Protein AF-A0A5B6U729-F1 (afdb_monomer)

Mean predicted aligned error: 9.58 Å

pLDDT: mean 84.15, std 17.06, range [43.19, 98.56]

Secondary structure (DSSP, 8-state):
--HHHHHHHHHTTS--SS-HHHHHHHHHHTT-SSHHHHHHHHHHHHHHHHHHHHH-TTHHHHHHHHHHHHHHHHHHHHSHHHHTT-HHHHHHHHHHHHHHHHHHHHHHH-STTTS------S---

Solvent-accessible surface area (backbone atoms only — not comparable to full-atom values): 6919 Å² to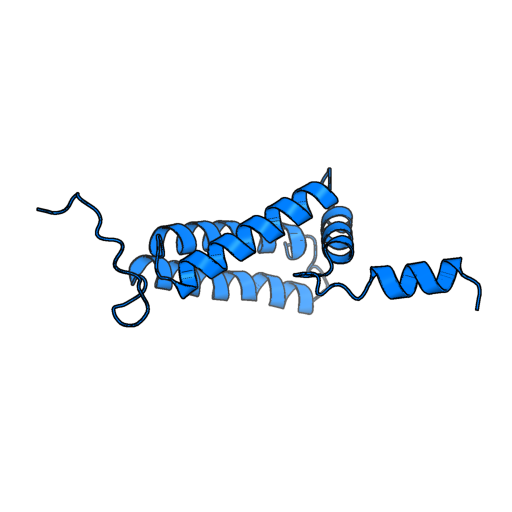tal; per-residue (Å²): 136,58,72,71,60,52,52,59,55,61,69,67,69,60,92,55,90,60,62,51,68,60,48,13,49,54,38,41,73,61,68,47,81,65,23,60,60,52,33,50,51,49,52,52,49,53,52,52,43,50,52,20,62,65,33,24,46,62,24,35,61,43,24,51,53,50,28,54,51,42,55,50,46,24,53,62,73,23,22,80,91,56,24,74,95,29,71,66,34,43,49,53,27,51,48,34,52,57,50,32,51,51,25,53,51,43,29,78,66,45,55,64,83,89,54,32,59,81,73,79,70,98,79,76,134

Radius of gyration: 18.88 Å; Cα contacts (8 Å, |Δi|>4): 101; chains: 1; bounding box: 48×44×52 Å

Foldseek 3Di:
DDVVVVVVVVVPPPPDPPPLVVQLVLCVVLPDPPSSVVSVVVSVLVVVLVVCQQQLPCLLVSLVVVLVVLLVCLCSRLNPVNCPVPVVSVVSSVVSVVVSVVSNVCSVVGNDDPRHDCPPDPDDD

Sequence (125 aa):
MKLEEYNHVVANHTIAVADR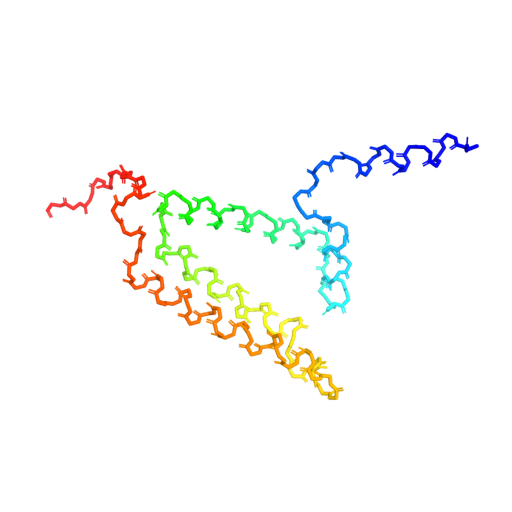EATAGYIAAAGFPFPLVLAWCAAILEVALVLCFLSGAFFSQAALVAAAYVLFLAFAFHGPSHWAGNQAEFGFFVDHFSFLAGLLFAAVHGPGRILALNLGWPGRA

Structure (mmCIF, N/CA/C/O backbone):
data_AF-A0A5B6U729-F1
#
_entry.id   AF-A0A5B6U729-F1
#
loop_
_atom_site.group_PDB
_atom_site.id
_atom_site.type_symbol
_atom_site.label_atom_id
_atom_site.label_alt_id
_atom_site.label_comp_id
_atom_site.label_asym_id
_atom_site.label_entity_id
_atom_site.label_seq_id
_atom_site.pdbx_PDB_ins_code
_atom_site.Cartn_x
_atom_site.Cartn_y
_atom_site.Cartn_z
_atom_site.occupancy
_atom_site.B_iso_or_equiv
_atom_site.auth_seq_id
_atom_site.auth_comp_id
_atom_site.auth_asym_id
_atom_site.auth_atom_id
_atom_site.pdbx_PDB_model_num
ATOM 1 N N . MET A 1 1 ? -0.677 33.283 -25.838 1.00 55.56 1 MET A N 1
ATOM 2 C CA . MET A 1 1 ? -1.057 32.026 -25.166 1.00 55.56 1 MET A CA 1
ATOM 3 C C . MET A 1 1 ? -2.327 31.532 -25.840 1.00 55.56 1 MET A C 1
ATOM 5 O O . MET A 1 1 ? -3.286 32.297 -25.890 1.00 55.56 1 MET A O 1
ATOM 9 N N . LYS A 1 2 ? -2.290 30.373 -26.510 1.00 64.06 2 LYS A N 1
ATOM 10 C CA . LYS A 1 2 ? -3.449 29.866 -27.271 1.00 64.06 2 LYS A CA 1
ATOM 11 C C . LYS A 1 2 ? -4.482 29.294 -26.290 1.00 64.06 2 LYS A C 1
ATOM 13 O O . LYS A 1 2 ? -4.100 28.736 -25.270 1.00 64.06 2 LYS A O 1
ATOM 18 N N . LEU A 1 3 ? -5.774 29.427 -26.594 1.00 55.41 3 LEU A N 1
ATOM 19 C CA . LEU A 1 3 ? -6.876 28.967 -25.728 1.00 55.41 3 LEU A CA 1
ATOM 20 C C . LEU A 1 3 ? -6.798 27.463 -25.390 1.00 55.41 3 LEU A C 1
ATOM 22 O O . LEU A 1 3 ? -7.237 27.048 -24.324 1.00 55.41 3 LEU A O 1
ATOM 26 N N . GLU A 1 4 ? -6.172 26.663 -26.253 1.00 58.16 4 GLU A N 1
ATOM 27 C CA . GLU A 1 4 ? -5.907 25.233 -26.028 1.00 58.16 4 GLU A CA 1
ATOM 28 C C . GLU A 1 4 ? -4.926 24.984 -24.870 1.00 58.16 4 GLU A C 1
ATOM 30 O O . GLU A 1 4 ? -5.108 24.062 -24.081 1.00 58.16 4 GLU A O 1
ATOM 35 N N . GLU A 1 5 ? -3.925 25.850 -24.718 1.00 57.94 5 GLU A N 1
ATOM 36 C CA . GLU A 1 5 ? -2.903 25.767 -23.670 1.00 57.94 5 GLU A CA 1
ATOM 37 C C . GLU A 1 5 ? -3.481 26.193 -22.310 1.00 57.94 5 GLU A C 1
ATOM 39 O O . GLU A 1 5 ? -3.195 25.588 -21.281 1.00 57.94 5 GLU A O 1
ATOM 44 N N . TYR A 1 6 ? -4.387 27.178 -22.313 1.00 53.72 6 TYR A N 1
ATOM 45 C CA . TYR A 1 6 ? -5.111 27.627 -21.121 1.00 53.72 6 TYR A CA 1
ATOM 46 C C . TYR A 1 6 ? -6.081 26.559 -20.590 1.00 53.72 6 TYR A C 1
ATOM 48 O O . TYR A 1 6 ? -6.137 26.322 -19.384 1.00 53.72 6 TYR A O 1
ATOM 56 N N . ASN A 1 7 ? -6.789 25.852 -21.475 1.00 55.28 7 ASN A N 1
ATOM 57 C CA . ASN A 1 7 ? -7.690 24.766 -21.075 1.00 55.28 7 ASN A CA 1
ATOM 58 C C . ASN A 1 7 ? -6.939 23.568 -20.471 1.00 55.28 7 ASN A C 1
ATOM 60 O O . ASN A 1 7 ? -7.460 22.923 -19.563 1.00 55.28 7 ASN A O 1
ATOM 64 N N . HIS A 1 8 ? -5.705 23.310 -20.915 1.00 56.06 8 HIS A N 1
ATOM 65 C CA . HIS A 1 8 ? -4.840 22.280 -20.333 1.00 56.06 8 HIS A CA 1
ATOM 66 C C . HIS A 1 8 ? -4.357 22.640 -18.919 1.00 56.06 8 HIS A C 1
ATOM 68 O O . HIS A 1 8 ? -4.210 21.765 -18.070 1.00 56.06 8 HIS A O 1
ATOM 74 N N . VAL A 1 9 ? -4.140 23.931 -18.654 1.00 53.53 9 VAL A N 1
ATOM 75 C CA . VAL A 1 9 ? -3.727 24.431 -17.335 1.00 53.53 9 VAL A CA 1
ATOM 76 C C . VAL A 1 9 ? -4.908 24.432 -16.359 1.00 53.53 9 VAL A C 1
ATOM 78 O O . VAL A 1 9 ? -4.770 23.960 -15.236 1.00 53.53 9 VAL A O 1
ATOM 81 N N . VAL A 1 10 ? -6.097 24.877 -16.782 1.00 55.34 10 VAL A N 1
ATOM 82 C CA . VAL A 1 10 ? -7.285 24.953 -15.906 1.00 55.34 10 VAL A CA 1
ATOM 83 C C . VAL A 1 10 ? -7.869 23.569 -15.575 1.00 55.34 10 VAL A C 1
ATOM 85 O O . VAL A 1 10 ? -8.356 23.376 -14.461 1.00 55.34 10 VAL A O 1
ATOM 88 N N . ALA A 1 11 ? -7.757 22.580 -16.470 1.00 54.75 11 ALA A N 1
ATOM 89 C CA . ALA A 1 11 ? -8.183 21.202 -16.194 1.00 54.75 11 ALA A CA 1
ATOM 90 C C . ALA A 1 11 ? -7.350 20.502 -15.097 1.00 54.75 11 ALA A C 1
ATOM 92 O O . ALA A 1 11 ? -7.850 19.589 -14.445 1.00 54.75 11 ALA A O 1
ATOM 93 N N . ASN A 1 12 ? -6.119 20.960 -14.843 1.00 54.03 12 ASN A N 1
ATOM 94 C CA . ASN A 1 12 ? -5.190 20.347 -13.887 1.00 54.03 12 ASN A CA 1
ATOM 95 C C . ASN A 1 12 ? -5.235 20.966 -12.474 1.00 54.03 12 ASN A C 1
ATOM 97 O O . ASN A 1 12 ? -4.460 20.569 -11.606 1.00 54.03 12 ASN A O 1
ATOM 101 N N . HIS A 1 13 ? -6.133 21.926 -12.214 1.00 48.09 13 HIS A N 1
ATOM 102 C CA . HIS A 1 13 ? -6.266 22.594 -10.907 1.00 48.09 13 HIS A CA 1
ATOM 103 C C . HIS A 1 13 ? -7.402 22.054 -10.023 1.00 48.09 13 HIS A C 1
ATOM 105 O O . HIS A 1 13 ? -7.665 22.597 -8.948 1.00 48.09 13 HIS A O 1
ATOM 111 N N . THR A 1 14 ? -8.065 20.965 -10.413 1.00 47.34 14 THR A N 1
ATOM 112 C CA . THR A 1 14 ? -8.851 20.178 -9.457 1.00 47.34 14 THR A CA 1
ATOM 113 C C . THR A 1 14 ? -7.897 19.481 -8.499 1.00 47.34 14 THR A C 1
ATOM 115 O O . THR A 1 14 ? -6.976 18.807 -8.949 1.00 47.34 14 THR A O 1
ATOM 118 N N . ILE A 1 15 ? -8.116 19.618 -7.189 1.00 51.44 15 ILE A N 1
ATOM 119 C CA . ILE A 1 15 ? -7.419 18.840 -6.157 1.00 51.44 15 ILE A CA 1
ATOM 120 C C . ILE A 1 15 ? -7.696 17.356 -6.439 1.00 51.44 15 ILE A C 1
ATOM 122 O O . ILE A 1 15 ? -8.730 16.812 -6.053 1.00 51.44 15 ILE A O 1
ATOM 126 N N . ALA A 1 16 ? -6.811 16.721 -7.202 1.00 47.59 16 ALA A N 1
ATOM 127 C CA . ALA A 1 16 ? -6.896 15.317 -7.543 1.00 47.59 16 ALA A CA 1
ATOM 128 C C . ALA A 1 16 ? -6.231 14.540 -6.409 1.00 47.59 16 ALA A C 1
ATOM 130 O O . ALA A 1 16 ? -5.057 14.743 -6.106 1.00 47.59 16 ALA A O 1
ATOM 131 N N . VAL A 1 17 ? -7.003 13.690 -5.735 1.00 52.00 17 VAL A N 1
ATOM 132 C CA . VAL A 1 17 ? -6.489 12.698 -4.785 1.00 52.00 17 VAL A CA 1
ATOM 133 C C . VAL A 1 17 ? -5.528 11.794 -5.565 1.00 52.00 17 VAL A C 1
ATOM 135 O O . VAL A 1 17 ? -5.991 10.901 -6.269 1.00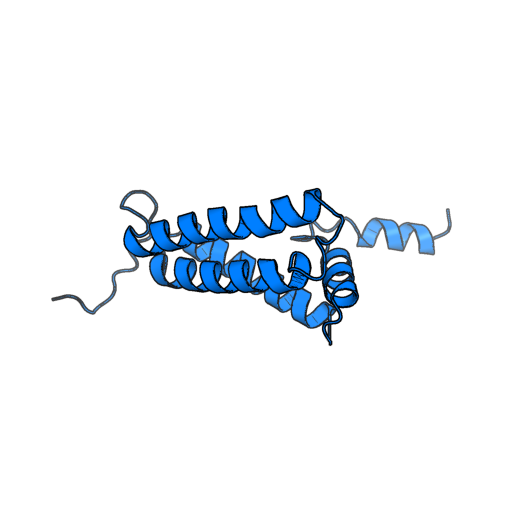 52.00 17 VAL A O 1
ATOM 138 N N . ALA A 1 18 ? -4.230 12.119 -5.499 1.00 55.47 18 ALA A N 1
ATOM 139 C CA . ALA A 1 18 ? -3.164 11.709 -6.419 1.00 55.47 18 ALA A CA 1
ATOM 140 C C . ALA A 1 18 ? -3.446 12.067 -7.895 1.00 55.47 18 ALA A C 1
ATOM 142 O O . ALA A 1 18 ? -4.565 11.954 -8.395 1.00 55.47 18 ALA A O 1
ATOM 143 N N . ASP A 1 19 ? -2.427 12.508 -8.629 1.00 72.38 19 ASP A N 1
ATOM 144 C CA . ASP A 1 19 ? -2.534 12.611 -10.083 1.00 72.38 19 ASP A CA 1
ATOM 145 C C . ASP A 1 19 ? -2.725 11.194 -10.656 1.00 72.38 19 ASP A C 1
ATOM 147 O O . ASP A 1 19 ? -1.777 10.423 -10.791 1.00 72.38 19 ASP A O 1
ATOM 151 N N . ARG A 1 20 ? -3.980 10.808 -10.918 1.00 77.19 20 ARG A N 1
ATOM 152 C CA . ARG A 1 20 ? -4.326 9.449 -11.364 1.00 77.19 20 ARG A CA 1
ATOM 153 C C . ARG A 1 20 ? -3.725 9.128 -12.724 1.00 77.19 20 ARG A C 1
ATOM 155 O O . ARG A 1 20 ? -3.503 7.953 -13.000 1.00 77.19 20 ARG A O 1
ATOM 162 N N . GLU A 1 21 ? -3.450 10.142 -13.542 1.00 81.25 21 GLU A N 1
ATOM 163 C CA . GLU A 1 21 ? -2.763 9.962 -14.819 1.00 81.25 21 GLU A CA 1
ATOM 164 C C . GLU A 1 21 ? -1.290 9.614 -14.588 1.00 81.25 21 GLU A C 1
ATOM 166 O O . GLU A 1 21 ? -0.770 8.691 -15.216 1.00 81.25 21 GLU A O 1
ATOM 171 N N . ALA A 1 22 ? -0.640 10.250 -13.607 1.00 84.75 22 ALA A N 1
ATOM 172 C CA . ALA A 1 22 ? 0.695 9.843 -13.175 1.00 84.75 22 ALA A CA 1
ATOM 173 C C . ALA A 1 22 ? 0.694 8.407 -12.622 1.00 84.75 22 ALA A C 1
ATOM 175 O O . ALA A 1 22 ? 1.512 7.587 -13.043 1.00 84.75 22 ALA A O 1
ATOM 176 N N . THR A 1 23 ? -0.258 8.058 -11.748 1.00 88.12 23 THR A N 1
ATOM 177 C CA . THR A 1 23 ? -0.396 6.689 -11.217 1.00 88.12 23 THR A CA 1
ATOM 178 C C . THR A 1 23 ? -0.647 5.666 -12.329 1.00 88.12 23 THR A C 1
ATOM 180 O O . THR A 1 23 ? -0.013 4.611 -12.350 1.00 88.12 23 THR A O 1
ATOM 183 N N . ALA A 1 24 ? -1.518 5.974 -13.293 1.00 92.38 24 ALA A N 1
ATOM 184 C CA . ALA A 1 24 ? -1.748 5.128 -14.461 1.00 92.38 24 ALA A CA 1
ATOM 185 C C . ALA A 1 24 ? -0.464 4.960 -15.292 1.00 92.38 24 ALA A C 1
ATOM 187 O O . ALA A 1 24 ? -0.177 3.854 -15.750 1.00 92.38 24 ALA A O 1
ATOM 188 N N . GLY A 1 25 ? 0.344 6.015 -15.426 1.00 92.38 25 GLY A N 1
ATOM 189 C CA . GLY A 1 25 ? 1.668 5.955 -16.045 1.00 92.38 25 GLY A CA 1
ATOM 190 C C . GLY A 1 25 ? 2.605 4.957 -15.357 1.00 92.38 25 GLY A C 1
ATOM 191 O O . GLY A 1 25 ? 3.198 4.115 -16.032 1.00 92.38 25 GLY A O 1
ATOM 192 N N . TYR A 1 26 ? 2.685 4.981 -14.022 1.00 91.12 26 TYR A N 1
ATOM 193 C CA . TYR A 1 26 ? 3.476 4.007 -13.253 1.00 91.12 26 TYR A CA 1
ATOM 194 C C . TYR A 1 26 ? 2.960 2.572 -13.417 1.00 91.12 26 TYR A C 1
ATOM 196 O O . TYR A 1 26 ? 3.749 1.651 -13.632 1.00 91.12 26 TYR A O 1
ATOM 204 N N . ILE A 1 27 ? 1.640 2.371 -13.375 1.00 94.44 27 ILE A N 1
ATOM 205 C CA . ILE A 1 27 ? 1.015 1.052 -13.566 1.00 94.44 27 ILE A CA 1
ATOM 206 C C . ILE A 1 27 ? 1.294 0.510 -14.976 1.00 94.44 27 ILE A C 1
ATOM 208 O O . ILE A 1 27 ? 1.615 -0.670 -15.135 1.00 94.44 27 ILE A O 1
ATOM 212 N N . ALA A 1 28 ? 1.213 1.367 -15.997 1.00 94.69 28 ALA A N 1
ATOM 213 C CA . ALA A 1 28 ? 1.536 1.005 -17.373 1.00 94.69 28 ALA A CA 1
ATOM 214 C C . ALA A 1 28 ? 3.019 0.636 -17.524 1.00 94.69 28 ALA A C 1
ATOM 216 O O . ALA A 1 28 ? 3.338 -0.354 -18.182 1.00 94.69 28 ALA A O 1
ATOM 217 N N . ALA A 1 29 ? 3.919 1.389 -16.882 1.00 91.69 29 ALA A N 1
ATOM 218 C CA . ALA A 1 29 ? 5.355 1.114 -16.887 1.00 91.69 29 ALA A CA 1
ATOM 219 C C . ALA A 1 29 ? 5.706 -0.221 -16.206 1.00 91.69 29 ALA A C 1
ATOM 221 O O . ALA A 1 29 ? 6.636 -0.900 -16.637 1.00 91.69 29 ALA A O 1
ATOM 222 N N . ALA A 1 30 ? 4.933 -0.631 -15.198 1.00 91.88 30 ALA A N 1
ATOM 223 C CA . ALA A 1 30 ? 5.041 -1.948 -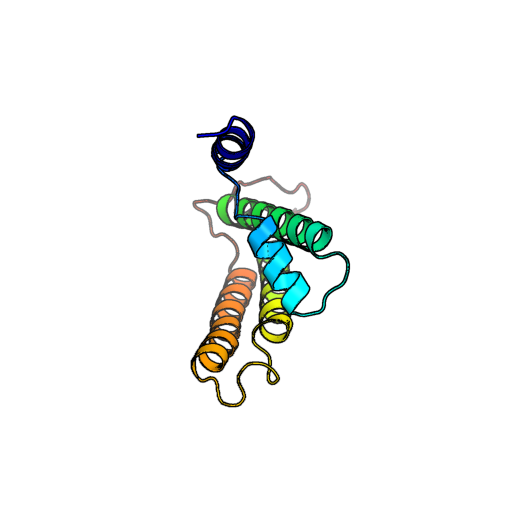14.569 1.00 91.88 30 ALA A CA 1
ATOM 224 C C . ALA A 1 30 ? 4.445 -3.095 -15.421 1.00 91.88 30 ALA A C 1
ATOM 226 O O . ALA A 1 30 ? 4.539 -4.260 -15.042 1.00 91.88 30 ALA A O 1
ATOM 227 N N . GLY A 1 31 ? 3.853 -2.793 -16.584 1.00 94.12 31 GLY A N 1
ATOM 228 C CA . GLY A 1 31 ? 3.380 -3.788 -17.551 1.00 94.12 31 GLY A CA 1
ATOM 229 C C . GLY A 1 31 ? 1.961 -4.310 -17.310 1.00 94.12 31 GLY A C 1
ATOM 230 O O . GLY A 1 31 ? 1.562 -5.297 -17.933 1.00 94.12 31 GLY A O 1
ATOM 231 N N . PHE A 1 32 ? 1.180 -3.673 -16.435 1.00 95.25 32 PHE A N 1
ATOM 232 C CA . PHE A 1 32 ? -0.196 -4.094 -16.177 1.00 95.25 32 PHE A CA 1
ATOM 233 C C . PHE A 1 32 ? -1.170 -3.620 -17.270 1.00 95.25 32 PHE A C 1
ATOM 235 O O . PHE A 1 32 ? -1.062 -2.494 -17.766 1.00 95.25 32 PHE A O 1
ATOM 242 N N . PRO A 1 33 ? -2.172 -4.443 -17.630 1.00 95.69 33 PRO A N 1
ATOM 243 C CA . PRO A 1 33 ? -3.220 -4.034 -18.554 1.00 95.69 33 PRO A CA 1
ATOM 244 C C . PRO A 1 33 ? -4.196 -3.055 -17.886 1.00 95.69 33 PRO A C 1
ATOM 246 O O . PRO A 1 33 ? -4.383 -3.071 -16.674 1.00 95.69 33 PRO A O 1
ATOM 249 N N . PHE A 1 34 ? -4.878 -2.239 -18.695 1.00 94.88 34 PHE A N 1
ATOM 250 C CA . PHE A 1 34 ? -5.910 -1.291 -18.239 1.00 94.88 34 PHE A CA 1
ATOM 251 C C . PHE A 1 34 ? -5.449 -0.350 -17.099 1.00 94.88 34 PHE A C 1
ATOM 253 O O . PHE A 1 34 ? -6.125 -0.240 -16.072 1.00 94.88 34 PHE A O 1
ATOM 260 N N . PRO A 1 35 ? -4.325 0.371 -17.270 1.00 93.50 35 PRO A N 1
ATOM 261 C CA . PRO A 1 35 ? -3.671 1.120 -16.194 1.00 93.50 35 PRO A CA 1
ATOM 262 C C . PRO A 1 35 ? -4.572 2.156 -15.515 1.00 93.50 35 PRO A C 1
ATOM 264 O O . PRO A 1 35 ? -4.559 2.272 -14.294 1.00 93.50 35 PRO A O 1
ATOM 267 N N . LEU A 1 36 ? -5.412 2.862 -16.279 1.00 91.62 36 LEU A N 1
ATOM 268 C CA . LEU A 1 36 ? -6.337 3.850 -15.723 1.00 91.62 36 LEU A CA 1
ATOM 269 C C . LEU A 1 36 ? -7.407 3.208 -14.825 1.00 91.62 36 LEU A C 1
ATOM 271 O O . LEU A 1 36 ? -7.755 3.760 -13.785 1.00 91.62 36 LEU A O 1
ATOM 275 N N . VAL A 1 37 ? -7.913 2.026 -15.193 1.00 93.31 37 VAL A N 1
ATOM 276 C CA . VAL A 1 37 ? -8.895 1.293 -14.374 1.00 93.31 37 VAL A CA 1
ATOM 277 C C . VAL A 1 37 ? -8.253 0.851 -13.062 1.00 93.31 37 VAL A C 1
ATOM 279 O O . VAL A 1 37 ? -8.834 1.052 -11.999 1.00 93.31 37 VAL A O 1
ATOM 282 N N . LEU A 1 38 ? -7.034 0.311 -13.121 1.00 94.00 38 LEU A N 1
ATOM 283 C CA . LEU A 1 38 ? -6.293 -0.089 -11.925 1.00 94.00 38 LEU A CA 1
ATOM 284 C C . LEU A 1 38 ? -5.935 1.111 -11.040 1.00 94.00 38 LEU A C 1
ATOM 286 O O . LEU A 1 38 ? -6.041 0.997 -9.822 1.00 94.00 38 LEU A O 1
ATOM 290 N N . ALA A 1 39 ? -5.600 2.267 -11.624 1.00 93.56 39 ALA A N 1
ATOM 291 C CA . ALA A 1 39 ? -5.384 3.507 -10.875 1.00 93.56 39 ALA A CA 1
ATOM 292 C C . ALA A 1 39 ? -6.648 3.930 -10.106 1.00 93.56 39 ALA A C 1
ATOM 294 O O . ALA A 1 39 ? -6.569 4.323 -8.943 1.00 93.56 39 ALA A O 1
ATOM 295 N N . TRP A 1 40 ? -7.829 3.795 -10.718 1.00 91.62 40 TRP A N 1
ATOM 296 C CA . TRP A 1 40 ? -9.102 4.025 -10.032 1.00 91.62 40 TRP A CA 1
ATOM 297 C C . TRP A 1 40 ? -9.372 3.006 -8.924 1.00 91.62 40 TRP A C 1
ATOM 299 O O . TRP A 1 40 ? -9.797 3.397 -7.836 1.00 91.62 40 TRP A O 1
ATOM 309 N N . CYS A 1 41 ? -9.108 1.720 -9.163 1.00 95.12 41 CYS A N 1
ATOM 310 C CA . CYS A 1 41 ? -9.237 0.688 -8.134 1.00 95.12 41 CYS A CA 1
ATOM 311 C C . CYS A 1 41 ? -8.320 0.964 -6.933 1.00 95.12 41 CYS A C 1
ATOM 313 O O . CYS A 1 41 ? -8.783 0.888 -5.796 1.00 95.12 41 CYS A O 1
ATOM 315 N N . ALA A 1 42 ? -7.059 1.327 -7.185 1.00 93.56 42 ALA A N 1
ATOM 316 C CA . ALA A 1 42 ? -6.088 1.700 -6.160 1.00 93.56 42 ALA A CA 1
ATOM 317 C C . ALA A 1 42 ? -6.571 2.910 -5.348 1.00 93.56 42 ALA A C 1
ATOM 319 O O . ALA A 1 42 ? -6.674 2.824 -4.127 1.00 93.56 42 ALA A O 1
ATOM 320 N N . ALA A 1 43 ? -6.985 3.991 -6.017 1.00 92.44 43 ALA A N 1
ATOM 321 C CA . ALA A 1 43 ? -7.474 5.193 -5.344 1.00 92.44 43 ALA A CA 1
ATOM 322 C C . ALA A 1 43 ? -8.710 4.921 -4.464 1.00 92.44 43 ALA A C 1
ATOM 324 O O . ALA A 1 43 ? -8.794 5.407 -3.337 1.00 92.44 43 ALA A O 1
ATOM 325 N N . ILE A 1 44 ? -9.671 4.126 -4.951 1.00 94.44 44 ILE A N 1
ATOM 326 C CA . ILE A 1 44 ? -10.864 3.752 -4.173 1.00 94.44 44 ILE A CA 1
ATOM 327 C C . ILE A 1 44 ? -10.472 2.914 -2.952 1.00 94.44 44 ILE A C 1
ATOM 329 O O . ILE A 1 44 ? -10.972 3.168 -1.854 1.00 94.44 44 ILE A O 1
ATOM 333 N N . LEU A 1 45 ? -9.580 1.935 -3.132 1.00 95.50 45 LEU A N 1
ATOM 334 C CA . LEU A 1 45 ? -9.088 1.097 -2.043 1.00 95.50 45 LEU A CA 1
ATOM 335 C C . LEU A 1 45 ? -8.386 1.940 -0.975 1.00 95.50 45 LEU A C 1
ATOM 337 O O . LEU A 1 45 ? -8.706 1.816 0.204 1.00 95.50 45 LEU A O 1
ATOM 341 N N . GLU A 1 46 ? -7.472 2.818 -1.375 1.00 94.88 46 GLU A N 1
ATOM 342 C CA . GLU A 1 46 ? -6.715 3.678 -0.463 1.00 94.88 46 GLU A CA 1
ATOM 343 C C . GLU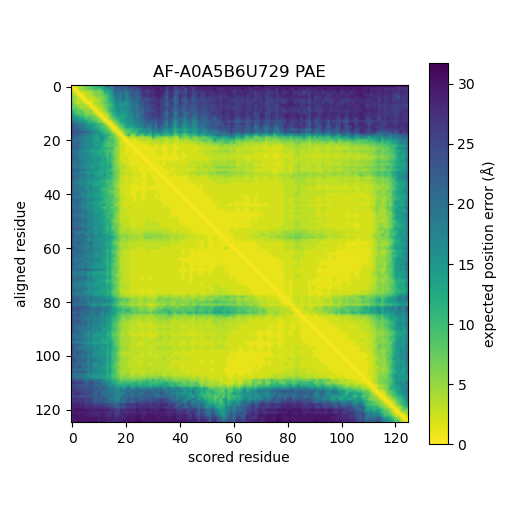 A 1 46 ? -7.633 4.606 0.332 1.00 94.88 46 GLU A C 1
ATOM 345 O O . GLU A 1 46 ? -7.515 4.689 1.556 1.00 94.88 46 GLU A O 1
ATOM 350 N N . VAL A 1 47 ? -8.618 5.229 -0.322 1.00 95.25 47 VAL A N 1
ATOM 351 C CA . VAL A 1 47 ? -9.623 6.051 0.366 1.00 95.25 47 VAL A CA 1
ATOM 352 C C . VAL A 1 47 ? -10.438 5.211 1.354 1.00 95.25 47 VAL A C 1
ATOM 354 O O . VAL A 1 47 ? -10.632 5.631 2.496 1.00 95.25 47 VAL A O 1
ATOM 357 N N . ALA A 1 48 ? -10.886 4.013 0.968 1.00 95.31 48 ALA A N 1
ATOM 358 C CA . ALA A 1 48 ? -11.632 3.128 1.862 1.00 95.31 48 ALA A CA 1
ATOM 359 C C . ALA A 1 48 ? -10.799 2.693 3.082 1.00 95.31 48 ALA A C 1
ATOM 361 O O . ALA A 1 48 ? -11.307 2.700 4.207 1.00 95.31 48 ALA A O 1
ATOM 362 N N . LEU A 1 49 ? -9.518 2.365 2.883 1.00 95.69 49 LEU A N 1
ATOM 363 C CA . LEU A 1 49 ? -8.586 2.011 3.956 1.00 95.69 49 LEU A CA 1
ATOM 364 C C . LEU A 1 49 ? -8.360 3.184 4.914 1.00 95.69 49 LEU A C 1
ATOM 366 O O . LEU A 1 49 ? -8.446 2.996 6.128 1.00 95.69 49 LEU A O 1
ATOM 370 N N . VAL A 1 50 ? -8.152 4.397 4.391 1.00 94.94 50 VAL A N 1
ATOM 371 C CA . VAL A 1 50 ? -8.027 5.616 5.207 1.00 94.94 50 VAL A CA 1
ATOM 372 C C . VAL A 1 50 ? -9.276 5.826 6.060 1.00 94.94 50 VAL A C 1
ATOM 374 O O . VAL A 1 50 ? -9.162 6.058 7.264 1.00 94.94 50 VAL A O 1
ATOM 377 N N . LEU A 1 51 ? -10.470 5.688 5.479 1.00 93.69 51 LEU A N 1
ATOM 378 C CA . LEU A 1 51 ? -11.722 5.812 6.228 1.00 93.69 51 LEU A CA 1
ATOM 379 C C . LEU A 1 51 ? -11.834 4.753 7.334 1.00 93.69 51 LEU A C 1
ATOM 381 O O . LEU A 1 51 ? -12.216 5.090 8.456 1.00 93.69 51 LEU A O 1
ATOM 385 N N . CYS A 1 52 ? -11.464 3.499 7.062 1.00 93.31 52 CYS A N 1
ATOM 386 C CA . CYS A 1 52 ? -11.459 2.429 8.066 1.00 93.31 52 CYS A CA 1
ATOM 387 C C . CYS A 1 52 ? -10.454 2.701 9.196 1.00 93.31 52 CYS A C 1
ATOM 389 O O . CYS A 1 52 ? -10.780 2.515 10.367 1.00 93.31 52 CYS A O 1
ATOM 391 N N . PHE A 1 53 ? -9.250 3.186 8.877 1.00 92.56 53 PHE A N 1
ATOM 392 C CA . PHE A 1 53 ? -8.233 3.493 9.884 1.00 92.56 53 PHE A CA 1
ATOM 393 C C . PHE A 1 53 ? -8.591 4.700 10.747 1.00 92.56 53 PHE A C 1
ATOM 395 O O . PHE A 1 53 ? -8.442 4.630 11.965 1.00 92.56 53 PHE A O 1
ATOM 402 N N . LEU A 1 54 ? -9.104 5.777 10.149 1.00 91.69 54 LEU A N 1
ATOM 403 C CA . LEU A 1 54 ? -9.482 6.982 10.891 1.00 91.69 54 LEU A CA 1
ATOM 404 C C . LEU A 1 54 ? -10.718 6.768 11.766 1.00 91.69 54 LEU A C 1
ATOM 406 O O . LEU A 1 54 ? -10.797 7.322 12.858 1.00 91.69 54 LEU A O 1
ATOM 410 N N . SER A 1 55 ? -11.679 5.975 11.292 1.00 89.50 55 SER A N 1
ATOM 411 C CA . SER A 1 55 ? -12.899 5.677 12.047 1.00 89.50 55 SER A CA 1
ATOM 412 C C . SER A 1 55 ? -12.768 4.482 12.988 1.00 89.50 55 SER A C 1
ATOM 414 O O . SER A 1 55 ? -13.644 4.267 13.819 1.00 89.50 55 SER A O 1
ATOM 416 N N . GLY A 1 56 ? -11.752 3.639 12.819 1.00 89.00 56 GLY A N 1
ATOM 417 C CA . GLY A 1 56 ? -11.659 2.336 13.476 1.00 89.00 56 GLY A CA 1
ATOM 418 C C . GLY A 1 56 ? -12.683 1.291 13.000 1.00 89.00 56 GLY A C 1
ATOM 419 O O . GLY A 1 56 ? -12.670 0.163 13.502 1.00 89.00 56 GLY A O 1
ATOM 420 N N . ALA A 1 57 ? -13.562 1.610 12.044 1.00 89.50 57 ALA A N 1
ATOM 421 C CA . ALA A 1 57 ? -14.508 0.645 11.490 1.00 89.50 57 ALA A CA 1
ATOM 422 C C . ALA A 1 57 ? -13.761 -0.430 10.689 1.00 89.50 57 ALA A C 1
ATOM 424 O O . ALA A 1 57 ? -12.912 -0.115 9.861 1.00 89.50 57 ALA A O 1
ATOM 425 N N . PHE A 1 58 ? -14.071 -1.708 10.941 1.00 91.38 58 PHE A N 1
ATOM 426 C CA . PHE A 1 58 ? -13.400 -2.854 10.307 1.00 91.38 58 PHE A CA 1
ATOM 427 C C . PHE A 1 58 ? -1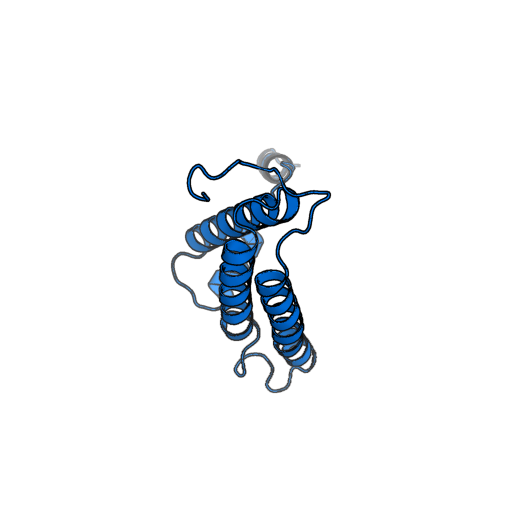1.866 -2.814 10.406 1.00 91.38 58 PHE A C 1
ATOM 429 O O . PHE A 1 58 ? -11.185 -3.364 9.547 1.00 91.38 58 PHE A O 1
ATOM 436 N N . PHE A 1 59 ? -11.306 -2.166 11.434 1.00 93.50 59 PHE A N 1
ATOM 437 C CA . PHE A 1 59 ? -9.881 -1.832 11.487 1.00 93.50 59 PHE A CA 1
ATOM 438 C C . PHE A 1 59 ? -8.956 -3.033 11.281 1.00 93.50 59 PHE A C 1
ATOM 440 O O . PHE A 1 59 ? -8.048 -2.970 10.460 1.00 93.50 59 PHE A O 1
ATOM 447 N N . SER A 1 60 ? -9.191 -4.145 11.985 1.00 95.06 60 SER A N 1
ATOM 448 C CA . SER A 1 60 ? -8.346 -5.335 11.849 1.00 95.06 60 SER A CA 1
ATOM 449 C C . SER A 1 60 ? -8.433 -5.941 10.447 1.00 95.06 60 SER A C 1
ATOM 451 O O . SER A 1 60 ? -7.417 -6.332 9.881 1.00 95.06 60 SER A O 1
ATOM 453 N N . GLN A 1 61 ? -9.627 -5.981 9.852 1.00 96.44 61 GLN A N 1
ATOM 454 C CA . GLN A 1 61 ? -9.835 -6.465 8.487 1.00 96.44 61 GLN A CA 1
ATOM 455 C C . GLN A 1 61 ? -9.188 -5.527 7.463 1.00 96.44 61 GLN A C 1
ATOM 457 O O . GLN A 1 61 ? -8.496 -5.991 6.561 1.00 96.44 61 GLN A O 1
ATOM 462 N N . ALA A 1 62 ? -9.360 -4.216 7.628 1.00 96.62 62 ALA A N 1
ATOM 463 C CA . ALA A 1 62 ? -8.739 -3.199 6.791 1.00 96.62 62 ALA A CA 1
ATOM 464 C C . ALA A 1 62 ? -7.209 -3.265 6.879 1.00 96.62 62 ALA A C 1
ATOM 466 O O . ALA A 1 62 ? -6.541 -3.191 5.853 1.00 96.62 62 ALA A O 1
ATOM 467 N N . ALA A 1 63 ? -6.648 -3.500 8.068 1.00 97.81 63 ALA A N 1
ATOM 468 C CA . ALA A 1 63 ? -5.213 -3.695 8.256 1.00 97.81 63 ALA A CA 1
ATOM 469 C C . ALA A 1 63 ? -4.691 -4.933 7.508 1.00 97.81 63 ALA A C 1
ATOM 471 O O . ALA A 1 63 ? -3.637 -4.860 6.882 1.00 97.81 63 ALA A O 1
ATOM 472 N N . LEU A 1 64 ? -5.440 -6.043 7.498 1.00 98.19 64 LEU A N 1
ATOM 473 C CA . LEU A 1 64 ? -5.081 -7.236 6.719 1.00 98.19 64 LEU A CA 1
ATOM 474 C C . LEU A 1 64 ? -5.187 -7.007 5.203 1.00 98.19 64 LEU A C 1
ATOM 476 O O . LEU A 1 64 ? -4.326 -7.463 4.452 1.00 98.19 64 LEU A O 1
ATOM 480 N N . VAL A 1 65 ? -6.210 -6.281 4.744 1.00 98.38 65 VAL A N 1
ATOM 481 C CA . VAL A 1 65 ? -6.345 -5.905 3.327 1.00 98.38 65 VAL A CA 1
ATOM 482 C C . VAL A 1 65 ? -5.202 -4.980 2.906 1.00 98.38 65 VAL A C 1
ATOM 484 O O . VAL A 1 65 ? -4.575 -5.217 1.877 1.00 98.38 65 VAL A O 1
ATOM 487 N N . ALA A 1 66 ? -4.880 -3.972 3.720 1.00 98.06 66 ALA A N 1
ATOM 488 C CA . ALA A 1 66 ? -3.749 -3.080 3.493 1.00 98.06 66 ALA A CA 1
ATOM 489 C C . ALA A 1 66 ?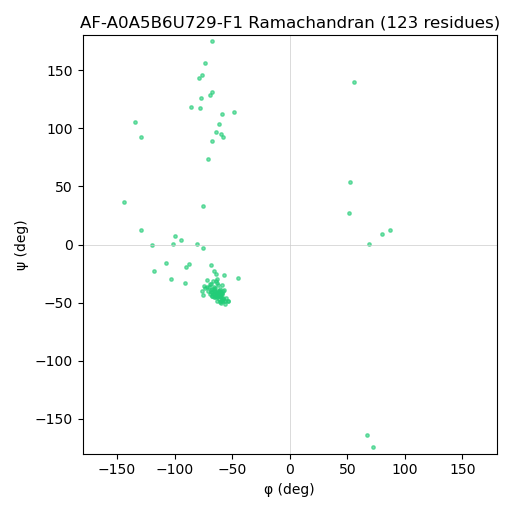 -2.422 -3.851 3.468 1.00 98.06 66 ALA A C 1
ATOM 491 O O . ALA A 1 66 ? -1.596 -3.612 2.595 1.00 98.06 66 ALA A O 1
ATOM 492 N N . ALA A 1 67 ? -2.235 -4.810 4.379 1.00 98.38 67 ALA A N 1
ATOM 493 C CA . ALA A 1 67 ? -1.059 -5.674 4.421 1.00 98.38 67 ALA A CA 1
ATOM 494 C C . ALA A 1 67 ? -0.887 -6.458 3.110 1.00 98.38 67 ALA A C 1
ATOM 496 O O . ALA A 1 67 ? 0.191 -6.445 2.515 1.00 98.38 67 ALA A O 1
ATOM 497 N N . ALA A 1 68 ? -1.955 -7.092 2.619 1.00 98.56 68 ALA A N 1
ATOM 498 C CA . ALA A 1 68 ? -1.930 -7.795 1.339 1.00 98.56 68 ALA A CA 1
ATOM 499 C C . ALA A 1 68 ? -1.651 -6.846 0.159 1.00 98.56 68 ALA A C 1
ATOM 501 O O . ALA A 1 68 ? -0.864 -7.182 -0.726 1.00 98.56 68 ALA A O 1
ATOM 502 N N . TYR A 1 69 ? -2.257 -5.655 0.163 1.00 98.06 69 TYR A N 1
ATOM 503 C CA . TYR A 1 69 ? -2.055 -4.639 -0.872 1.00 98.06 69 TYR A CA 1
ATOM 504 C C . TYR A 1 69 ? -0.606 -4.135 -0.913 1.00 98.06 69 TYR A C 1
ATOM 506 O O . TYR A 1 69 ? 0.016 -4.153 -1.969 1.00 98.06 69 TYR A O 1
ATOM 514 N N . VAL A 1 70 ? -0.025 -3.779 0.235 1.00 97.50 70 VAL A N 1
ATOM 515 C CA . VAL A 1 70 ? 1.379 -3.345 0.357 1.00 97.50 70 VAL A CA 1
ATOM 516 C C . VAL A 1 70 ? 2.339 -4.444 -0.083 1.00 97.50 70 VAL A C 1
ATOM 518 O O . VAL A 1 70 ? 3.298 -4.166 -0.798 1.00 97.50 70 VAL A O 1
ATOM 521 N N . LEU A 1 71 ? 2.077 -5.698 0.299 1.00 98.00 71 LEU A N 1
ATOM 522 C CA . LEU A 1 71 ? 2.894 -6.826 -0.144 1.00 98.00 71 LEU A CA 1
ATOM 523 C C . LEU A 1 71 ? 2.843 -6.982 -1.669 1.00 98.00 71 LEU A C 1
ATOM 525 O O . LEU A 1 71 ? 3.879 -7.187 -2.295 1.00 98.00 71 LEU A O 1
ATOM 529 N N . PHE A 1 72 ? 1.661 -6.845 -2.276 1.00 96.94 72 PHE A N 1
ATOM 530 C CA . PHE A 1 72 ? 1.522 -6.830 -3.731 1.00 96.94 72 PHE A CA 1
ATOM 531 C C . PHE A 1 72 ? 2.333 -5.691 -4.370 1.00 96.94 72 PHE A C 1
ATOM 533 O O . PHE A 1 72 ? 3.099 -5.955 -5.298 1.00 96.94 72 PHE A O 1
ATOM 540 N N . LEU A 1 73 ? 2.228 -4.461 -3.854 1.00 95.88 73 LEU A N 1
ATOM 541 C CA . LEU A 1 73 ? 2.971 -3.308 -4.377 1.00 95.88 73 LEU A CA 1
ATOM 542 C C . LEU A 1 73 ? 4.489 -3.503 -4.294 1.00 95.88 73 LEU A C 1
ATOM 544 O O . LEU A 1 73 ? 5.192 -3.196 -5.257 1.00 95.88 73 LEU A O 1
ATOM 548 N N . ALA A 1 74 ? 4.980 -4.084 -3.194 1.00 96.12 74 ALA A N 1
ATOM 549 C CA . ALA A 1 74 ? 6.398 -4.374 -3.009 1.00 96.12 74 ALA A CA 1
ATOM 550 C C . ALA A 1 74 ? 6.955 -5.193 -4.178 1.00 96.12 74 ALA A C 1
ATOM 552 O O . ALA A 1 74 ? 7.972 -4.835 -4.760 1.00 96.12 74 ALA A O 1
ATOM 553 N N . PHE A 1 75 ? 6.271 -6.269 -4.571 1.00 95.31 75 PHE A N 1
ATOM 554 C CA . PHE A 1 75 ? 6.721 -7.099 -5.688 1.00 95.31 75 PHE A CA 1
ATOM 555 C C . PHE A 1 75 ? 6.442 -6.472 -7.052 1.00 95.31 75 PHE A C 1
ATOM 557 O O . PHE A 1 75 ? 7.287 -6.579 -7.938 1.00 95.31 75 PHE A O 1
ATOM 564 N N . ALA A 1 76 ? 5.284 -5.835 -7.222 1.00 95.06 76 ALA A N 1
ATOM 565 C CA . ALA A 1 76 ? 4.853 -5.286 -8.503 1.00 95.06 76 ALA A CA 1
ATOM 566 C C . ALA A 1 76 ? 5.695 -4.085 -8.964 1.00 95.06 76 ALA A C 1
ATOM 568 O O . ALA A 1 76 ? 5.894 -3.921 -10.165 1.00 95.06 76 ALA A O 1
ATOM 569 N N . PHE A 1 77 ? 6.179 -3.264 -8.028 1.00 94.44 77 PHE A N 1
ATOM 570 C CA . PHE A 1 77 ? 6.876 -2.013 -8.345 1.00 94.44 77 PHE A CA 1
ATOM 571 C C . PHE A 1 77 ? 8.329 -1.972 -7.861 1.00 94.44 77 PHE A C 1
ATOM 573 O O . PHE A 1 77 ? 9.126 -1.253 -8.453 1.00 94.44 77 PHE A O 1
ATOM 580 N N . HIS A 1 78 ? 8.689 -2.772 -6.849 1.00 95.44 78 HIS A N 1
ATOM 581 C CA . HIS A 1 78 ? 10.022 -2.766 -6.230 1.00 95.44 78 HIS A CA 1
ATOM 582 C C . HIS A 1 78 ? 10.648 -4.171 -6.125 1.00 95.44 78 HIS A C 1
ATOM 584 O O . HIS A 1 78 ? 11.630 -4.372 -5.417 1.00 95.44 78 HIS A O 1
ATOM 590 N N . GLY A 1 79 ? 10.091 -5.187 -6.795 1.00 91.94 79 GLY A N 1
ATOM 591 C CA . GLY A 1 79 ? 10.542 -6.577 -6.670 1.00 91.94 79 GLY A CA 1
ATOM 592 C C . GLY A 1 79 ? 11.945 -6.833 -7.249 1.00 91.94 79 GLY A C 1
ATOM 593 O O . GLY A 1 79 ? 12.517 -5.949 -7.879 1.00 91.94 79 GLY A O 1
ATOM 594 N N . PRO A 1 80 ? 12.510 -8.051 -7.103 1.00 88.81 80 PRO A N 1
ATOM 595 C CA . PRO A 1 80 ? 13.868 -8.419 -7.560 1.00 88.81 80 PRO A CA 1
ATOM 596 C C . PRO A 1 80 ? 14.278 -7.971 -8.970 1.00 88.81 80 PRO A C 1
ATOM 598 O O . PRO A 1 80 ? 15.455 -7.711 -9.209 1.00 88.81 80 PRO A O 1
ATOM 601 N N . SER A 1 81 ? 13.325 -7.835 -9.895 1.00 88.44 81 SER A N 1
ATOM 602 C CA . SER A 1 81 ? 13.549 -7.306 -11.246 1.00 88.44 81 SER A CA 1
ATOM 603 C C . SER A 1 81 ? 13.890 -5.809 -11.307 1.00 88.44 81 SER A C 1
ATOM 605 O O . SER A 1 81 ? 14.408 -5.366 -12.327 1.00 88.44 81 SER A O 1
ATOM 607 N N . HIS A 1 82 ? 13.620 -5.035 -10.251 1.00 89.06 82 HIS A N 1
ATOM 608 C CA . HIS A 1 82 ? 13.749 -3.571 -10.210 1.00 89.06 82 HIS A CA 1
ATOM 609 C C . HIS A 1 82 ? 14.997 -3.085 -9.462 1.00 89.06 82 HIS A C 1
ATOM 611 O O . HIS A 1 82 ? 15.549 -2.039 -9.801 1.00 89.06 82 HIS A O 1
ATOM 617 N N . TRP A 1 83 ? 15.477 -3.838 -8.467 1.00 88.06 83 TRP A N 1
ATOM 618 C CA . TRP A 1 83 ? 16.590 -3.405 -7.609 1.00 88.06 83 TRP A CA 1
ATOM 619 C C . TRP A 1 83 ? 17.952 -4.014 -7.937 1.00 88.06 83 TRP A C 1
ATOM 621 O O . TRP A 1 83 ? 18.951 -3.669 -7.301 1.00 88.06 83 TRP A O 1
ATOM 631 N N . ALA A 1 84 ? 18.047 -4.866 -8.961 1.00 85.38 84 ALA A N 1
ATOM 632 C CA . ALA A 1 84 ? 19.332 -5.341 -9.465 1.00 85.38 84 ALA A CA 1
ATOM 633 C C . ALA A 1 84 ? 20.173 -4.155 -9.982 1.00 85.38 84 ALA A C 1
ATOM 635 O O . ALA A 1 84 ? 19.917 -3.608 -11.050 1.00 85.38 84 ALA A O 1
ATOM 636 N N . GLY A 1 85 ? 21.175 -3.737 -9.202 1.00 86.25 85 GLY A N 1
ATOM 637 C CA . GLY A 1 85 ? 21.986 -2.551 -9.500 1.00 86.25 85 GLY A CA 1
ATOM 638 C C . GLY A 1 85 ? 21.333 -1.213 -9.127 1.00 86.25 85 GLY A C 1
ATOM 639 O O . GLY A 1 85 ? 21.886 -0.167 -9.456 1.00 86.25 85 GLY A O 1
ATOM 640 N N . ASN A 1 86 ? 20.198 -1.226 -8.420 1.00 93.62 86 ASN A N 1
ATOM 641 C CA . ASN A 1 86 ? 19.500 -0.028 -7.958 1.00 93.62 86 ASN A CA 1
ATOM 642 C C . ASN A 1 86 ? 19.197 -0.129 -6.453 1.00 93.62 86 ASN A C 1
ATOM 644 O O . ASN A 1 86 ? 18.179 -0.669 -6.025 1.00 93.62 86 ASN A O 1
ATOM 648 N N . GLN A 1 87 ? 20.112 0.408 -5.642 1.00 93.69 87 GLN A N 1
ATOM 649 C CA . GLN A 1 87 ? 20.052 0.331 -4.179 1.00 93.69 87 GLN A CA 1
ATOM 650 C C . GLN A 1 87 ? 18.829 1.049 -3.583 1.00 93.69 87 GLN A C 1
ATOM 652 O O . GLN A 1 87 ? 18.345 0.644 -2.529 1.00 93.69 87 GLN A O 1
ATOM 657 N N . ALA A 1 88 ? 18.333 2.106 -4.235 1.00 95.88 88 ALA A N 1
ATOM 658 C CA . ALA A 1 88 ? 17.154 2.832 -3.764 1.00 95.88 88 ALA A CA 1
ATOM 659 C C . ALA A 1 88 ? 15.898 1.956 -3.863 1.00 95.88 88 ALA A C 1
ATOM 661 O O . ALA A 1 88 ? 15.154 1.839 -2.894 1.00 95.88 88 ALA A O 1
ATOM 662 N N . GLU A 1 89 ? 15.733 1.253 -4.986 1.00 95.38 89 GLU A N 1
ATOM 663 C CA . GLU A 1 89 ? 14.639 0.296 -5.186 1.00 95.38 89 GLU A CA 1
ATOM 664 C C . GLU A 1 89 ? 14.706 -0.872 -4.197 1.00 95.38 89 GLU A C 1
ATOM 666 O O . GLU A 1 89 ? 13.672 -1.329 -3.714 1.00 95.38 89 GLU A O 1
ATOM 671 N N . PHE A 1 90 ? 15.912 -1.318 -3.821 1.00 95.81 90 PHE A N 1
ATOM 672 C CA . PHE A 1 90 ? 16.052 -2.325 -2.765 1.00 95.81 90 PHE A CA 1
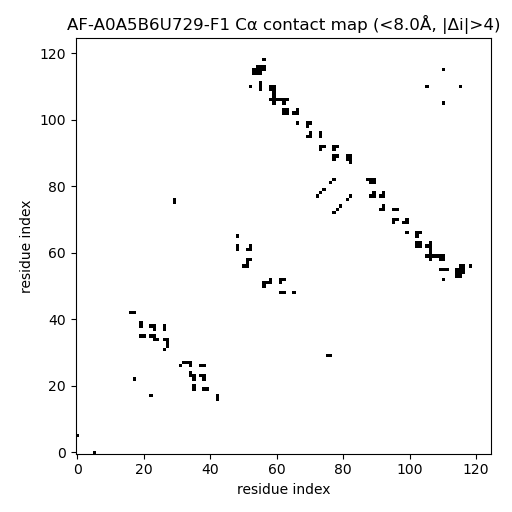ATOM 673 C C . PHE A 1 90 ? 15.559 -1.797 -1.417 1.00 95.81 90 PHE A C 1
ATOM 675 O O . PHE A 1 90 ? 14.849 -2.501 -0.700 1.00 95.81 90 PHE A O 1
ATOM 682 N N . GLY A 1 91 ? 15.927 -0.558 -1.080 1.00 96.38 91 GLY A N 1
ATOM 683 C CA . GLY A 1 91 ? 15.440 0.119 0.119 1.00 96.38 91 GLY A CA 1
ATOM 684 C C . GLY A 1 91 ? 13.916 0.171 0.142 1.00 96.38 91 GLY A C 1
ATOM 685 O O . GLY A 1 91 ? 13.310 -0.313 1.093 1.00 96.38 91 GLY A O 1
ATOM 686 N N . PHE A 1 92 ? 13.297 0.633 -0.949 1.00 96.00 92 PHE A N 1
ATOM 687 C CA . PHE A 1 92 ? 11.839 0.666 -1.068 1.00 96.00 92 PHE A CA 1
ATOM 688 C C . PHE A 1 92 ? 11.211 -0.721 -0.931 1.00 96.00 92 PHE A C 1
ATOM 690 O O . PHE A 1 92 ? 10.233 -0.867 -0.200 1.00 96.00 92 PHE A O 1
ATOM 697 N N . PHE A 1 93 ? 11.783 -1.755 -1.552 1.00 96.44 93 PHE A N 1
ATOM 698 C CA . PHE A 1 93 ? 11.308 -3.130 -1.395 1.00 96.44 93 PHE A CA 1
ATOM 699 C C . PHE A 1 93 ? 11.279 -3.561 0.075 1.00 96.44 93 PHE A C 1
ATOM 701 O O . PHE A 1 93 ? 10.264 -4.069 0.549 1.00 96.44 93 PHE A O 1
ATOM 708 N N . VAL A 1 94 ? 12.370 -3.324 0.809 1.00 96.69 94 VAL A N 1
ATOM 709 C CA . VAL A 1 94 ? 12.489 -3.672 2.233 1.00 96.69 94 VAL A CA 1
ATOM 710 C C . VAL A 1 94 ? 11.554 -2.825 3.104 1.00 96.69 94 VAL A C 1
ATOM 712 O O . VAL A 1 94 ? 10.927 -3.363 4.021 1.00 96.69 94 VAL A O 1
ATOM 715 N N . ASP A 1 95 ? 11.388 -1.537 2.802 1.00 97.31 95 ASP A N 1
ATOM 716 C CA . ASP A 1 95 ? 10.496 -0.632 3.538 1.00 97.31 95 ASP A CA 1
ATOM 717 C C . ASP A 1 95 ? 9.039 -1.115 3.525 1.00 97.31 95 ASP A C 1
ATOM 719 O O . ASP A 1 95 ? 8.342 -1.015 4.540 1.00 97.31 95 ASP A O 1
ATOM 723 N N . HIS A 1 96 ? 8.590 -1.739 2.431 1.00 97.44 96 HIS A N 1
ATOM 724 C CA . HIS A 1 96 ? 7.255 -2.338 2.369 1.00 97.44 96 HIS A CA 1
ATOM 725 C C . HIS A 1 96 ? 7.077 -3.485 3.376 1.00 97.44 96 HIS A C 1
ATOM 727 O O . HIS A 1 96 ? 5.986 -3.636 3.926 1.00 97.44 96 HIS A O 1
ATOM 733 N N . PHE A 1 97 ? 8.120 -4.268 3.684 1.00 97.62 97 PHE A N 1
ATOM 734 C CA . PHE A 1 97 ? 8.043 -5.308 4.722 1.00 97.62 97 PHE A CA 1
ATOM 735 C C . PHE A 1 97 ? 7.997 -4.710 6.128 1.00 97.62 97 PHE A C 1
ATOM 737 O O . PHE A 1 97 ? 7.269 -5.215 6.986 1.00 97.62 97 PHE A O 1
ATOM 744 N N . SER A 1 98 ? 8.718 -3.613 6.362 1.00 97.69 98 SER A N 1
ATOM 745 C CA . SER A 1 98 ? 8.619 -2.856 7.615 1.00 97.69 98 SER A CA 1
ATOM 746 C C . SER A 1 98 ? 7.204 -2.303 7.810 1.00 97.69 98 SER A C 1
ATOM 748 O O . SER A 1 98 ? 6.622 -2.434 8.890 1.00 97.69 98 SER A O 1
ATOM 750 N N . PHE A 1 99 ? 6.607 -1.757 6.749 1.00 96.69 99 PHE A N 1
ATOM 751 C CA . PHE A 1 99 ? 5.229 -1.270 6.775 1.00 96.69 99 PHE A CA 1
ATOM 752 C C . PHE A 1 99 ? 4.212 -2.410 6.956 1.00 96.69 99 PHE A C 1
ATOM 754 O O . PHE A 1 99 ? 3.317 -2.310 7.796 1.00 96.69 99 PHE A O 1
ATOM 761 N N . LEU A 1 100 ? 4.399 -3.534 6.256 1.00 98.38 100 LEU A N 1
ATOM 762 C CA . LEU A 1 100 ? 3.617 -4.761 6.427 1.00 98.38 100 LEU A CA 1
ATOM 763 C C . LEU A 1 100 ? 3.645 -5.253 7.880 1.00 98.38 100 LEU A C 1
ATOM 765 O O . LEU A 1 100 ? 2.594 -5.573 8.433 1.00 98.38 100 LEU A O 1
ATOM 769 N N . ALA A 1 101 ? 4.817 -5.290 8.518 1.00 98.19 101 ALA A N 1
ATOM 770 C CA . ALA A 1 101 ? 4.940 -5.689 9.918 1.00 98.19 101 ALA A CA 1
ATOM 771 C C . ALA A 1 101 ? 4.125 -4.767 10.843 1.00 98.19 101 ALA A C 1
ATOM 773 O O . ALA A 1 101 ? 3.414 -5.254 11.725 1.00 98.19 101 ALA A O 1
ATOM 774 N N . GLY A 1 102 ? 4.156 -3.453 10.597 1.00 97.69 102 GLY A N 1
ATOM 775 C CA . GLY A 1 102 ? 3.316 -2.482 11.301 1.00 97.69 102 GLY A CA 1
ATOM 776 C C . GLY A 1 102 ? 1.815 -2.723 11.102 1.00 97.69 102 GLY A C 1
ATOM 777 O O . GLY A 1 102 ? 1.050 -2.664 12.065 1.00 97.69 102 GLY A O 1
ATOM 778 N N . LEU A 1 103 ? 1.388 -3.064 9.884 1.00 97.81 103 LEU A N 1
ATOM 779 C CA . LEU A 1 103 ? -0.012 -3.382 9.573 1.00 97.81 103 LEU A CA 1
ATOM 780 C C . LEU A 1 103 ? -0.475 -4.691 10.226 1.00 97.81 103 LEU A C 1
ATOM 782 O O . LEU A 1 103 ? -1.577 -4.745 10.769 1.00 97.81 103 LEU A O 1
ATOM 786 N N . LEU A 1 104 ? 0.364 -5.729 10.242 1.00 98.06 104 LEU A N 1
ATOM 787 C CA . LEU A 1 104 ? 0.067 -6.981 10.947 1.00 98.06 104 LEU A CA 1
ATOM 788 C C . LEU A 1 104 ? -0.020 -6.763 12.461 1.00 98.06 104 LEU A C 1
ATOM 790 O O . LEU A 1 104 ? -0.927 -7.284 13.113 1.00 98.06 104 LEU A O 1
ATOM 794 N N . PHE A 1 105 ? 0.874 -5.944 13.019 1.00 97.19 105 PHE A N 1
ATOM 795 C CA . PHE A 1 105 ? 0.786 -5.518 14.412 1.00 97.19 105 PHE A CA 1
ATOM 796 C C . PHE A 1 105 ? -0.534 -4.780 14.679 1.00 97.19 105 PHE A C 1
ATOM 798 O O . PHE A 1 105 ? -1.256 -5.136 15.612 1.00 97.19 105 PHE A O 1
ATOM 805 N N . ALA A 1 106 ? -0.900 -3.811 13.837 1.00 94.94 106 ALA A N 1
ATOM 806 C CA . ALA A 1 106 ? -2.162 -3.083 13.950 1.00 94.94 106 ALA A CA 1
ATOM 807 C C . ALA A 1 106 ? -3.379 -4.023 13.871 1.00 94.94 106 ALA A C 1
ATOM 809 O O . ALA A 1 106 ? -4.302 -3.904 14.677 1.00 94.94 106 ALA A O 1
ATOM 810 N N . ALA A 1 107 ? -3.360 -5.012 12.973 1.00 95.69 107 ALA A N 1
ATOM 811 C CA . ALA A 1 107 ? -4.445 -5.978 12.823 1.00 95.69 107 ALA A CA 1
ATOM 812 C C . ALA A 1 107 ? -4.736 -6.750 14.122 1.00 95.69 107 ALA A C 1
ATOM 814 O O . ALA A 1 107 ? -5.904 -6.958 14.460 1.00 95.69 107 ALA A O 1
ATOM 815 N N . VAL A 1 108 ? -3.689 -7.127 14.865 1.00 96.25 108 VAL A N 1
ATOM 816 C CA . VAL A 1 108 ? -3.802 -7.852 16.143 1.00 96.25 108 VAL A CA 1
ATOM 817 C C . VAL A 1 108 ? -4.298 -6.952 17.279 1.00 96.25 108 VAL A C 1
ATOM 819 O O . VAL A 1 108 ? -5.075 -7.402 18.117 1.00 96.25 108 VAL A O 1
ATOM 822 N N . HIS A 1 109 ? -3.871 -5.689 17.316 1.00 93.25 109 HIS A N 1
ATOM 823 C CA . HIS A 1 109 ? -4.154 -4.790 18.443 1.00 93.25 109 HIS A CA 1
ATOM 824 C C . HIS A 1 109 ? -5.453 -3.985 18.280 1.00 93.25 109 HIS A C 1
ATOM 826 O O . HIS A 1 109 ? -6.024 -3.526 19.272 1.00 93.25 109 HIS A O 1
ATOM 832 N N . GLY A 1 110 ? -5.960 -3.852 17.053 1.00 88.75 110 GLY A N 1
ATOM 833 C CA . GLY A 1 110 ? -7.200 -3.138 16.767 1.00 88.75 110 GLY A CA 1
ATOM 834 C C . GLY A 1 110 ? -7.081 -1.607 16.896 1.00 88.75 110 GLY A C 1
ATOM 835 O O . GLY A 1 110 ? -5.997 -1.073 17.129 1.00 88.75 110 GLY A O 1
ATOM 836 N N . PRO A 1 111 ? -8.203 -0.875 16.762 1.00 87.19 111 PRO A N 1
ATOM 837 C CA . PRO A 1 111 ? -8.223 0.591 16.657 1.00 87.19 111 PRO A CA 1
ATOM 838 C C . PRO A 1 111 ? -8.104 1.334 18.003 1.00 87.19 111 PRO A C 1
ATOM 840 O O . PRO A 1 111 ? -8.152 2.564 18.051 1.00 87.19 111 PRO A O 1
ATOM 843 N N . GLY A 1 112 ? -7.992 0.613 19.124 1.00 81.06 112 GLY A N 1
ATOM 844 C CA . GLY A 1 112 ? -8.068 1.200 20.464 1.00 81.06 112 GLY A CA 1
ATOM 845 C C . GLY A 1 112 ? -9.464 1.751 20.809 1.00 81.06 112 GLY A C 1
ATOM 846 O O . GLY A 1 112 ? -10.461 1.395 20.188 1.00 81.06 112 GLY A O 1
ATOM 847 N N . ARG A 1 113 ? -9.554 2.592 21.854 1.00 71.25 113 ARG A N 1
ATOM 848 C CA . ARG A 1 113 ? -10.841 3.080 22.413 1.00 71.25 113 ARG A CA 1
ATOM 849 C C . ARG A 1 113 ? -11.172 4.546 22.112 1.00 71.25 113 ARG A C 1
ATOM 851 O O . ARG A 1 113 ? -12.309 4.944 22.323 1.00 71.25 113 ARG A O 1
ATOM 858 N N . ILE A 1 114 ? -10.196 5.353 21.687 1.00 64.44 114 ILE A N 1
ATOM 859 C CA . ILE A 1 114 ? -10.319 6.825 21.663 1.00 64.44 114 ILE A CA 1
ATOM 860 C C . ILE A 1 114 ? -10.858 7.350 20.323 1.00 64.44 114 ILE A C 1
ATOM 862 O O . ILE A 1 114 ? -11.588 8.334 20.314 1.00 64.44 114 ILE A O 1
ATOM 866 N N . LEU A 1 115 ? -10.537 6.686 19.208 1.00 61.88 115 LEU A N 1
ATOM 867 C CA . LEU A 1 115 ? -10.911 7.121 17.851 1.00 61.88 115 LEU A CA 1
ATOM 868 C C . LEU A 1 115 ? -11.793 6.108 17.104 1.00 61.88 115 LEU A C 1
ATOM 870 O O . LEU A 1 115 ? -12.192 6.353 15.972 1.00 61.88 115 LEU A O 1
ATOM 874 N N . ALA A 1 116 ? -12.120 4.976 17.735 1.00 67.00 116 ALA A N 1
ATOM 875 C CA . ALA A 1 116 ? -12.999 3.978 17.147 1.00 67.00 116 ALA A CA 1
ATOM 876 C C . ALA A 1 116 ? -14.464 4.425 17.260 1.00 67.00 116 ALA A C 1
ATOM 878 O O . ALA A 1 116 ? -15.006 4.546 18.363 1.00 67.00 116 ALA A O 1
ATOM 879 N N . LEU A 1 117 ? -15.129 4.621 16.121 1.00 62.31 117 LEU A N 1
ATOM 880 C CA . LEU A 1 117 ? -16.582 4.666 16.055 1.00 62.31 117 LEU A CA 1
ATOM 881 C C . LEU 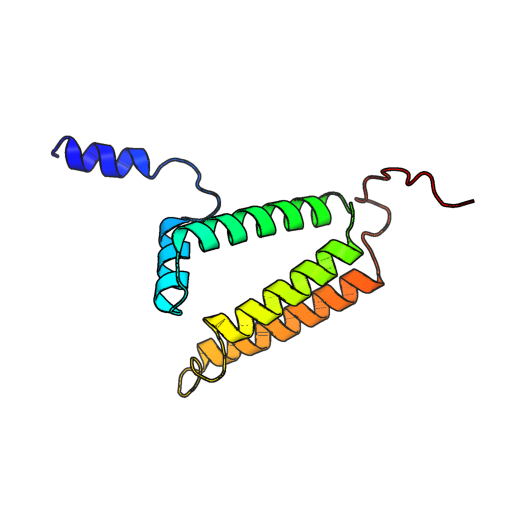A 1 117 ? -17.108 3.325 16.575 1.00 62.31 117 LEU A C 1
ATOM 883 O O . LEU A 1 117 ? -16.944 2.284 15.938 1.00 62.31 117 LEU A O 1
ATOM 887 N N . ASN A 1 118 ? -17.765 3.349 17.736 1.00 60.00 118 ASN A N 1
ATOM 888 C CA . ASN A 1 118 ? -18.559 2.225 18.222 1.00 60.00 118 ASN A CA 1
ATOM 889 C C . ASN A 1 118 ? -19.828 2.111 17.365 1.00 60.00 118 ASN A C 1
ATOM 891 O O . ASN A 1 118 ? -20.930 2.443 17.802 1.00 60.00 118 ASN A O 1
ATOM 895 N N . LEU A 1 119 ? -19.680 1.637 16.126 1.00 58.75 119 LEU A N 1
ATOM 896 C CA . LEU A 1 119 ? -20.786 1.016 15.409 1.00 58.75 119 LEU A CA 1
ATOM 897 C C . LEU A 1 119 ? -21.083 -0.283 16.159 1.00 58.75 119 LEU A C 1
ATOM 899 O O . LEU A 1 119 ? -20.453 -1.307 15.905 1.00 58.75 119 LEU A O 1
ATOM 903 N N . GLY A 1 120 ? -21.964 -0.221 17.160 1.00 55.88 120 GLY A N 1
ATOM 904 C CA . GLY A 1 120 ? -22.377 -1.393 17.923 1.00 55.88 120 GLY A CA 1
ATOM 905 C C . GLY A 1 120 ? -22.749 -2.529 16.971 1.00 55.88 120 GLY A C 1
ATOM 906 O O . GLY A 1 120 ? -23.704 -2.421 16.207 1.00 55.88 120 GLY A O 1
ATOM 907 N N . TRP A 1 121 ? -21.969 -3.608 16.989 1.00 54.84 121 TRP A N 1
ATOM 908 C CA . TRP A 1 121 ? -22.302 -4.832 16.273 1.00 54.84 121 TRP A CA 1
ATOM 909 C C . TRP A 1 121 ? -23.382 -5.572 17.075 1.00 54.84 121 TRP A C 1
ATOM 911 O O . TRP A 1 121 ? -23.146 -5.850 18.254 1.00 54.84 121 TRP A O 1
ATOM 921 N N . PRO A 1 122 ? -24.540 -5.941 16.495 1.00 52.03 122 PRO A N 1
ATOM 922 C CA . PRO A 1 122 ? -25.649 -6.568 17.225 1.00 52.03 122 PRO A CA 1
ATOM 923 C C . PRO A 1 122 ? -25.401 -8.053 17.566 1.00 52.03 122 PRO A C 1
ATOM 925 O O . PRO A 1 122 ? -26.324 -8.859 17.568 1.00 52.03 122 PRO A O 1
ATOM 928 N N . GLY A 1 123 ? -24.155 -8.453 17.828 1.00 52.75 123 GLY A N 1
ATOM 929 C CA . GLY A 1 123 ? -23.763 -9.864 17.882 1.00 52.75 123 GLY A CA 1
ATOM 930 C C . GLY A 1 123 ? -22.708 -10.213 18.924 1.00 52.75 123 GLY A C 1
ATOM 931 O O . GLY A 1 123 ? -21.858 -11.055 18.648 1.00 52.75 123 GLY A O 1
ATOM 932 N N . ARG A 1 124 ? -22.735 -9.585 20.102 1.00 47.91 124 ARG A N 1
ATOM 933 C CA . ARG A 1 124 ? -22.044 -10.108 21.289 1.00 47.91 124 ARG A CA 1
ATOM 934 C C . ARG A 1 124 ? -22.977 -10.032 22.498 1.00 47.91 124 ARG A C 1
ATOM 936 O O . ARG A 1 124 ? -23.255 -8.940 22.985 1.00 47.91 124 ARG A O 1
ATOM 943 N N . ALA A 1 125 ? -23.492 -11.201 22.881 1.00 43.19 125 ALA A N 1
ATOM 944 C CA . ALA A 1 125 ? -23.999 -11.496 24.219 1.00 43.19 125 ALA A CA 1
ATOM 945 C C . ALA A 1 125 ? -22.824 -11.710 25.184 1.00 43.19 125 ALA A C 1
ATOM 947 O O . ALA A 1 125 ? -21.732 -12.083 24.689 1.00 43.19 125 ALA A O 1
#

Nearest PDB structures (foldseek):
  8tsh-assembly1_I  TM=3.888E-01  e=9.828E+00  Caldimonas thermodepolymerans